Protein AF-A0A4D6NE32-F1 (afdb_monomer_lite)

InterPro domains:
  IPR001005 SANT/Myb domain [PF00249] (14-49)
  IPR001005 SANT/Myb domain [PS50090] (9-49)
  IPR001005 SANT/Myb domain [SM00717] (13-51)
  IPR001005 SANT/Myb domain [cd00167] (17-49)
  IPR009057 Homedomain-like superfamily [SSF46689] (16-76)
  IPR017930 Myb domain [PS51294] (9-53)
  IPR051953 Plant secondary wall-associated transcription factors [PTHR47997] (1-76)

Foldseek 3Di:
DDDDPPDPDDPPDDDDDDPVNLVVLVVCCVVPNPDDDDPVSVCCQVQPVDPPDDPDDDDPVVVVVVVVVCVVPPPD

Organism: Vigna unguiculata (NCBI:txid3917)

pLDDT: mean 80.07, std 16.67, range [41.62, 96.69]

Structure (mmCIF, N/CA/C/O backbone):
data_AF-A0A4D6NE32-F1
#
_entry.id   AF-A0A4D6NE32-F1
#
loop_
_atom_site.group_PDB
_atom_site.id
_atom_site.type_symbol
_atom_site.label_atom_id
_atom_site.label_alt_id
_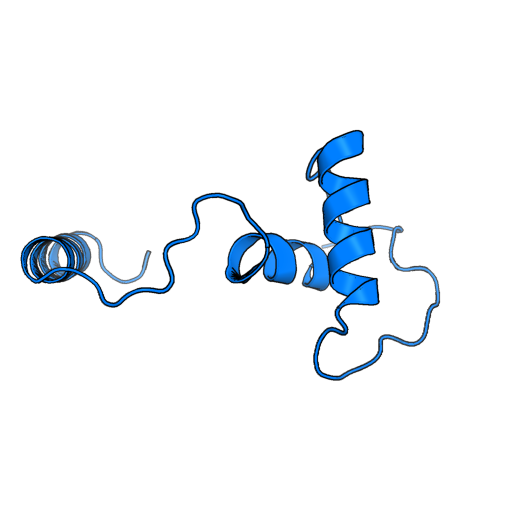atom_site.label_comp_id
_atom_site.label_asym_id
_atom_site.label_entity_id
_atom_site.label_seq_id
_atom_site.pdbx_PDB_ins_code
_atom_site.Cartn_x
_atom_site.Cartn_y
_atom_site.Cartn_z
_atom_site.occupancy
_atom_site.B_iso_or_equiv
_atom_site.auth_seq_id
_atom_site.auth_comp_id
_atom_site.auth_asym_id
_atom_site.auth_atom_id
_atom_site.pdbx_PDB_model_num
ATOM 1 N N . MET A 1 1 ? -6.104 -26.157 -5.822 1.00 41.62 1 MET A N 1
ATOM 2 C CA . MET A 1 1 ? -6.423 -24.829 -6.397 1.00 41.62 1 MET A C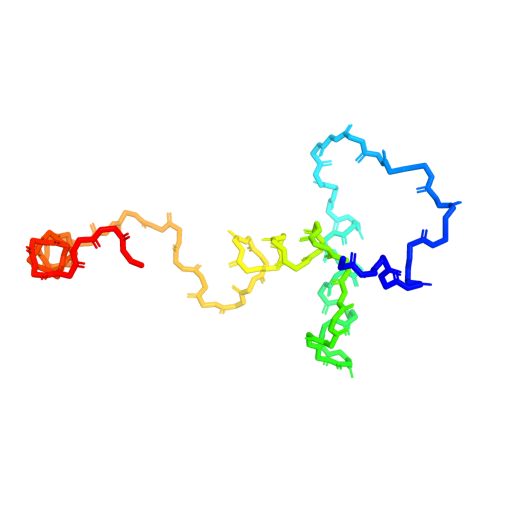A 1
ATOM 3 C C . MET A 1 1 ? -5.396 -24.521 -7.478 1.00 41.62 1 MET A C 1
ATOM 5 O O . MET A 1 1 ? -4.223 -24.363 -7.162 1.00 41.62 1 MET A O 1
ATOM 9 N N . GLY A 1 2 ? -5.820 -24.597 -8.743 1.00 46.12 2 GLY A N 1
ATOM 10 C CA . GLY A 1 2 ? -4.948 -24.626 -9.920 1.00 46.12 2 GLY A CA 1
ATOM 11 C C . GLY A 1 2 ? -4.144 -23.341 -10.110 1.00 46.12 2 GLY A C 1
ATOM 12 O O . GLY A 1 2 ? -4.658 -22.236 -9.938 1.00 46.12 2 GLY A O 1
ATOM 13 N N . ARG A 1 3 ? -2.861 -23.498 -10.452 1.00 47.50 3 ARG A N 1
ATOM 14 C CA . ARG A 1 3 ? -1.977 -22.392 -10.827 1.00 47.50 3 ARG A CA 1
ATOM 15 C C . ARG A 1 3 ? -2.507 -21.803 -12.136 1.00 47.50 3 ARG A C 1
ATOM 17 O O . ARG A 1 3 ? -2.496 -22.474 -13.160 1.00 47.50 3 ARG A O 1
ATOM 24 N N . HIS A 1 4 ? -3.014 -20.572 -12.085 1.00 48.72 4 HIS A N 1
ATOM 25 C CA . HIS A 1 4 ? -3.392 -19.828 -13.285 1.00 48.72 4 HIS A CA 1
ATOM 26 C C . HIS A 1 4 ? -2.161 -19.676 -14.194 1.00 48.72 4 HIS A C 1
ATOM 28 O O . HIS A 1 4 ? -1.108 -19.218 -13.752 1.00 48.72 4 HIS A O 1
ATOM 34 N N . SER A 1 5 ? -2.329 -20.047 -15.464 1.00 50.56 5 SER A N 1
ATOM 35 C CA . SER A 1 5 ? -1.317 -20.170 -16.526 1.00 50.56 5 SER A CA 1
ATOM 36 C C . SER A 1 5 ? -0.636 -18.855 -16.967 1.00 50.56 5 SER A C 1
ATOM 38 O O . SER A 1 5 ? -0.058 -18.795 -18.045 1.00 50.56 5 SER A O 1
ATOM 40 N N . CYS A 1 6 ? -0.682 -17.787 -16.165 1.00 50.56 6 CYS A N 1
ATOM 41 C CA . CYS A 1 6 ? -0.042 -16.504 -16.494 1.00 50.56 6 CYS A CA 1
ATOM 42 C C . CYS A 1 6 ? 1.405 -16.400 -15.968 1.00 50.56 6 CYS A C 1
ATOM 44 O O . CYS A 1 6 ? 2.057 -15.371 -16.116 1.00 50.56 6 CYS A O 1
ATOM 46 N N . CYS A 1 7 ? 1.911 -17.445 -15.314 1.00 48.88 7 CYS A N 1
ATOM 47 C CA . CYS A 1 7 ? 3.253 -17.481 -14.738 1.00 48.88 7 CYS A CA 1
ATOM 48 C C . CYS A 1 7 ? 4.148 -18.452 -15.514 1.00 48.88 7 CYS A C 1
ATOM 50 O O . CYS A 1 7 ? 4.698 -19.376 -14.921 1.00 48.88 7 CYS A O 1
ATOM 52 N N . TYR A 1 8 ? 4.256 -18.286 -16.834 1.00 45.97 8 TYR A N 1
ATOM 53 C CA . TYR A 1 8 ? 5.255 -19.024 -17.602 1.00 45.97 8 TYR A CA 1
ATOM 54 C C . TYR A 1 8 ? 6.618 -18.334 -17.434 1.00 45.97 8 TYR A C 1
ATOM 56 O O . TYR A 1 8 ? 6.855 -17.248 -17.954 1.00 45.97 8 TYR A O 1
ATOM 64 N N . GLU A 1 9 ? 7.486 -18.975 -16.651 1.00 46.56 9 GLU A N 1
ATOM 65 C CA . GLU A 1 9 ? 8.916 -19.104 -16.967 1.00 46.56 9 GLU A CA 1
ATOM 66 C C . GLU A 1 9 ? 9.746 -17.810 -17.113 1.00 46.56 9 GLU A C 1
ATOM 68 O O . GLU A 1 9 ? 10.671 -17.743 -17.918 1.00 46.56 9 GLU A O 1
ATOM 73 N N . GLN A 1 10 ? 9.514 -16.785 -16.290 1.00 50.12 10 GLN A N 1
ATOM 74 C CA . GLN A 1 10 ? 10.561 -15.791 -16.019 1.00 50.12 10 GLN A CA 1
ATOM 75 C C . GLN A 1 10 ? 10.999 -15.927 -14.570 1.00 50.12 10 GLN A C 1
ATOM 77 O O . GLN A 1 10 ? 10.183 -15.798 -13.659 1.00 50.12 10 GLN A O 1
ATOM 82 N N . LYS A 1 11 ? 12.289 -16.241 -14.373 1.00 50.78 11 LYS A N 1
ATOM 83 C CA . LYS A 1 11 ? 12.971 -16.322 -13.074 1.00 50.78 11 LYS A CA 1
ATOM 84 C C . LYS A 1 11 ? 12.465 -15.199 -12.170 1.00 50.78 11 LYS A C 1
ATOM 86 O O . LYS A 1 11 ? 12.861 -14.050 -12.344 1.00 50.78 11 LYS A O 1
ATOM 91 N N . LEU A 1 12 ? 11.567 -15.533 -11.241 1.00 56.12 12 LEU A N 1
ATOM 92 C CA . LEU A 1 12 ? 10.964 -14.555 -10.343 1.00 56.12 12 LEU A CA 1
ATOM 93 C C . LEU A 1 12 ? 12.095 -13.915 -9.543 1.00 56.12 12 LEU A C 1
ATOM 95 O O . LEU A 1 12 ? 12.701 -14.568 -8.687 1.00 56.12 12 LEU A O 1
ATOM 99 N N . ARG A 1 13 ? 12.414 -12.656 -9.853 1.00 59.41 13 ARG A N 1
ATOM 100 C CA . ARG A 1 13 ? 13.391 -11.895 -9.085 1.00 59.41 13 ARG A CA 1
ATOM 101 C C . ARG A 1 13 ? 12.831 -11.722 -7.679 1.00 59.41 13 ARG A C 1
ATOM 103 O O . ARG A 1 13 ? 11.776 -11.131 -7.476 1.00 59.41 13 ARG A O 1
ATOM 110 N N . LYS A 1 14 ? 13.526 -12.304 -6.704 1.00 60.84 14 LYS A N 1
ATOM 111 C CA . LYS A 1 14 ? 13.296 -12.030 -5.287 1.00 60.84 14 LYS A CA 1
ATOM 112 C C . LYS A 1 14 ? 14.072 -10.759 -4.962 1.00 60.84 14 LYS A C 1
ATOM 114 O O . LYS A 1 14 ? 15.292 -10.760 -5.090 1.00 60.84 14 LYS A O 1
ATOM 119 N N . GLY A 1 15 ? 13.383 -9.686 -4.592 1.00 72.19 15 GLY A N 1
ATOM 120 C CA . GLY A 1 15 ? 14.034 -8.410 -4.311 1.00 72.19 15 GLY A CA 1
ATOM 121 C C . GLY A 1 15 ? 13.060 -7.241 -4.255 1.00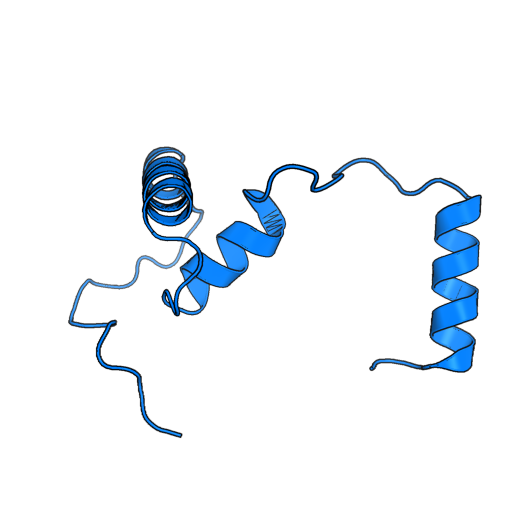 72.19 15 GLY A C 1
ATOM 122 O O . GLY A 1 15 ? 11.846 -7.423 -4.356 1.00 72.19 15 GLY A O 1
ATOM 123 N N . LEU A 1 16 ? 13.618 -6.048 -4.057 1.00 80.38 16 LEU A N 1
ATOM 124 C CA . LEU A 1 16 ? 12.879 -4.792 -4.130 1.00 80.38 16 LEU A CA 1
ATOM 125 C C . LEU A 1 16 ? 12.377 -4.571 -5.561 1.00 80.38 16 LEU A C 1
ATOM 127 O O . LEU A 1 16 ? 13.093 -4.866 -6.514 1.00 80.38 16 LEU A O 1
ATOM 131 N N . TRP A 1 17 ? 11.161 -4.044 -5.680 1.00 84.38 17 TRP A N 1
ATOM 132 C CA . TRP A 1 17 ? 10.605 -3.590 -6.953 1.00 84.38 17 TRP A CA 1
ATOM 133 C C . TRP A 1 17 ? 11.403 -2.398 -7.466 1.00 84.38 17 TRP A C 1
ATOM 135 O O . TRP A 1 17 ? 11.616 -1.442 -6.711 1.00 84.38 17 TRP A O 1
ATOM 145 N N . SER A 1 18 ? 11.831 -2.453 -8.724 1.00 87.25 18 SER A N 1
ATOM 146 C CA . SER A 1 18 ? 12.473 -1.316 -9.374 1.00 87.25 18 SER A CA 1
ATOM 147 C C . SER A 1 18 ? 11.432 -0.322 -9.919 1.00 87.25 18 SER A C 1
ATOM 149 O O . SER A 1 18 ? 10.292 -0.715 -10.196 1.00 87.25 18 SER A O 1
ATOM 151 N N . PRO A 1 19 ? 11.788 0.965 -10.095 1.00 89.69 19 PRO A N 1
ATOM 152 C CA . PRO A 1 19 ? 10.884 1.959 -10.678 1.00 89.69 19 PRO A CA 1
ATOM 153 C C . PRO A 1 19 ? 10.345 1.546 -12.054 1.00 89.69 19 PRO A C 1
ATOM 155 O O . PRO A 1 19 ? 9.170 1.745 -12.348 1.00 89.69 19 PRO A O 1
ATOM 158 N N . GLU A 1 20 ? 11.167 0.887 -12.871 1.00 88.19 20 GLU A N 1
ATOM 159 C CA . GLU A 1 20 ? 10.785 0.432 -14.211 1.00 88.19 20 GLU A CA 1
ATOM 160 C C . GLU A 1 20 ? 9.758 -0.711 -14.160 1.00 88.19 20 GLU A C 1
ATOM 162 O O . GLU A 1 20 ? 8.923 -0.859 -15.054 1.00 88.19 20 GLU A O 1
ATOM 167 N N . GLU A 1 21 ? 9.811 -1.555 -13.126 1.00 85.19 21 GLU A N 1
ATOM 168 C CA . GLU A 1 21 ? 8.793 -2.581 -12.892 1.00 85.19 21 GLU A CA 1
ATOM 169 C C . GLU A 1 21 ? 7.473 -1.958 -12.419 1.00 85.19 21 GLU A C 1
ATOM 171 O O . GLU A 1 21 ? 6.399 -2.375 -12.864 1.00 85.19 21 GLU A O 1
ATOM 176 N N . ASP A 1 22 ? 7.549 -0.940 -11.559 1.00 89.94 22 ASP A N 1
ATOM 177 C CA . ASP A 1 22 ? 6.381 -0.195 -11.092 1.00 89.94 22 ASP A CA 1
ATOM 178 C C . ASP A 1 22 ? 5.681 0.533 -12.256 1.00 89.94 22 ASP A C 1
ATOM 180 O O . ASP A 1 22 ? 4.454 0.461 -12.370 1.00 89.94 22 ASP A O 1
ATOM 184 N N . GLU A 1 23 ? 6.437 1.151 -13.171 1.00 90.50 23 GLU A N 1
ATOM 185 C CA . GLU A 1 23 ? 5.907 1.776 -14.392 1.00 90.50 23 GLU A CA 1
ATOM 186 C C . GLU A 1 23 ? 5.162 0.779 -15.283 1.00 90.50 23 GLU A C 1
ATOM 188 O O . GLU A 1 23 ? 4.055 1.060 -15.744 1.00 90.50 23 GLU A O 1
ATOM 193 N N . LYS A 1 24 ? 5.711 -0.426 -15.478 1.00 86.75 24 LYS A N 1
ATOM 194 C CA . LYS A 1 24 ? 5.035 -1.478 -16.255 1.00 86.75 24 LYS A CA 1
ATOM 195 C C . LYS A 1 24 ? 3.718 -1.904 -15.615 1.00 86.75 24 LYS A C 1
ATOM 197 O O . LYS A 1 24 ? 2.743 -2.149 -16.324 1.00 86.75 24 LYS A O 1
ATOM 202 N N . ILE A 1 25 ? 3.670 -1.995 -14.284 1.00 86.31 25 ILE A N 1
ATOM 203 C CA . ILE A 1 25 ? 2.431 -2.301 -13.558 1.00 86.31 25 ILE A CA 1
ATOM 204 C C . ILE A 1 25 ? 1.413 -1.173 -13.729 1.00 86.31 25 ILE A C 1
ATOM 206 O O . ILE A 1 25 ? 0.242 -1.452 -13.995 1.00 86.31 25 ILE A O 1
ATOM 210 N N . LEU A 1 26 ? 1.849 0.079 -13.578 1.00 87.88 26 LEU A N 1
ATOM 211 C CA . LEU A 1 26 ? 1.014 1.268 -13.749 1.00 87.88 26 LEU A CA 1
ATOM 212 C C . LEU A 1 26 ? 0.400 1.318 -15.152 1.00 87.88 26 LEU A C 1
ATOM 214 O O . LEU A 1 26 ? -0.821 1.441 -15.277 1.00 87.88 26 LEU A O 1
ATOM 218 N N . ASP A 1 27 ? 1.224 1.167 -16.188 1.00 88.62 27 ASP A N 1
ATOM 219 C CA . ASP A 1 27 ? 0.798 1.198 -17.588 1.00 88.62 27 ASP A CA 1
ATOM 220 C C . ASP A 1 27 ? -0.207 0.079 -17.890 1.00 88.62 27 ASP A C 1
ATOM 222 O O . ASP A 1 27 ? -1.294 0.326 -18.419 1.00 88.62 27 ASP A O 1
ATOM 226 N N . TYR A 1 28 ? 0.106 -1.147 -17.462 1.00 85.75 28 TYR A N 1
ATOM 227 C CA . TYR A 1 28 ? -0.755 -2.302 -17.694 1.00 85.75 28 TYR A CA 1
ATOM 228 C C . TYR A 1 28 ? -2.119 -2.164 -17.006 1.00 85.75 28 TYR A C 1
ATOM 230 O O . TYR A 1 28 ? -3.155 -2.388 -17.634 1.00 85.75 28 TYR A O 1
ATOM 238 N N . ILE A 1 29 ? -2.147 -1.777 -15.725 1.00 85.19 29 ILE A N 1
ATOM 239 C CA . ILE A 1 29 ? -3.399 -1.630 -14.966 1.00 85.19 29 ILE A CA 1
ATOM 240 C C . ILE A 1 29 ? -4.238 -0.474 -15.508 1.00 85.19 29 ILE A C 1
ATOM 242 O O . ILE A 1 29 ? -5.460 -0.592 -15.561 1.00 85.19 29 ILE A O 1
ATOM 246 N N . THR A 1 30 ? -3.607 0.619 -15.937 1.00 84.50 30 THR A N 1
ATOM 247 C CA . THR A 1 30 ? -4.322 1.757 -16.530 1.00 84.50 30 THR A CA 1
ATOM 248 C C . THR A 1 30 ? -4.991 1.366 -17.849 1.00 84.50 30 THR A C 1
ATOM 250 O O . THR A 1 30 ? -6.129 1.758 -18.092 1.00 84.50 30 THR A O 1
ATOM 253 N N . LYS A 1 31 ? -4.326 0.550 -18.677 1.00 84.19 31 LYS A N 1
ATOM 254 C CA . LYS A 1 31 ? -4.841 0.124 -19.990 1.00 84.19 31 LYS A CA 1
ATOM 255 C C . LYS A 1 31 ? -5.850 -1.024 -19.926 1.00 84.19 31 LYS A C 1
ATOM 257 O O . LYS A 1 31 ? -6.795 -1.041 -20.709 1.00 84.19 31 LYS A O 1
ATOM 262 N N . HIS A 1 32 ? -5.658 -1.990 -19.028 1.00 80.25 32 HIS A N 1
ATOM 263 C CA . HIS A 1 32 ? -6.423 -3.247 -19.019 1.00 80.25 32 HIS A CA 1
ATOM 264 C C . HIS A 1 32 ? -7.224 -3.495 -17.730 1.00 80.25 32 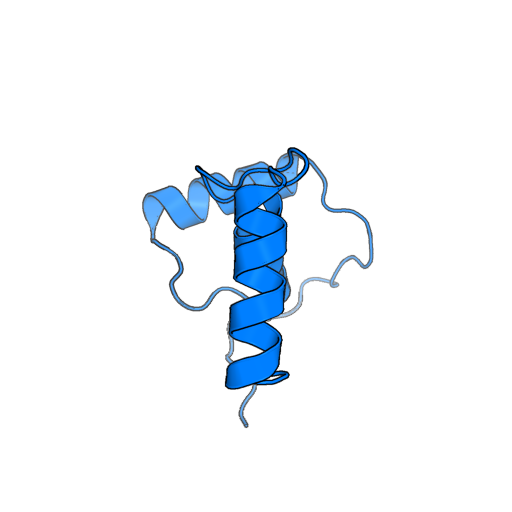HIS A C 1
ATOM 266 O O . HIS A 1 32 ? -7.976 -4.468 -17.642 1.00 80.25 32 HIS A O 1
ATOM 272 N N . GLY A 1 33 ? -7.085 -2.634 -16.720 1.00 72.06 33 GLY A N 1
ATOM 273 C CA . GLY A 1 33 ? -7.623 -2.866 -15.382 1.00 72.06 33 GLY A CA 1
ATOM 274 C C . GLY A 1 33 ? -6.875 -3.968 -14.619 1.00 72.06 33 GLY A C 1
ATOM 275 O O . GLY A 1 33 ? -5.960 -4.621 -15.119 1.00 72.06 33 GLY A O 1
ATOM 276 N N . LEU A 1 34 ? -7.268 -4.206 -13.364 1.00 66.75 34 LEU A N 1
ATOM 277 C CA . LEU A 1 34 ? -6.672 -5.250 -12.521 1.00 66.75 34 LEU A CA 1
ATOM 278 C C . LEU A 1 34 ? -7.325 -6.621 -12.788 1.00 66.75 34 LEU A C 1
ATOM 280 O O . LEU A 1 34 ? -7.938 -7.214 -11.900 1.00 66.75 34 LEU A O 1
ATOM 284 N N . GLN A 1 35 ? -7.212 -7.135 -14.012 1.00 55.88 35 GLN A N 1
ATOM 285 C CA . GLN A 1 35 ? -7.695 -8.476 -14.351 1.00 55.88 35 GLN A CA 1
ATOM 286 C C . GLN A 1 35 ? -6.608 -9.515 -14.049 1.00 55.88 35 GLN A C 1
ATOM 288 O O . GLN A 1 35 ? -5.626 -9.633 -14.771 1.00 55.88 35 GLN A O 1
ATOM 293 N N . ARG A 1 36 ? -6.755 -10.224 -12.918 1.00 50.78 36 ARG A N 1
ATOM 294 C CA . ARG A 1 36 ? -5.952 -11.388 -12.466 1.00 50.78 36 ARG A CA 1
ATOM 295 C C . ARG A 1 36 ? -4.466 -11.398 -12.884 1.00 50.78 36 ARG A C 1
ATOM 297 O O . ARG A 1 36 ? -3.964 -12.410 -13.365 1.00 50.78 36 ARG A O 1
ATOM 304 N N . CYS A 1 37 ? -3.735 -10.314 -12.621 1.00 65.56 37 CYS A N 1
ATOM 305 C CA . CYS A 1 37 ? -2.274 -10.355 -12.652 1.00 65.56 37 CYS A CA 1
ATOM 306 C C . CYS A 1 37 ? -1.738 -11.222 -11.491 1.00 65.56 37 CYS A C 1
ATOM 308 O O . CYS A 1 37 ? -2.446 -11.489 -10.512 1.00 65.56 37 CYS A O 1
ATOM 310 N N . GLY A 1 38 ? -0.492 -11.697 -11.596 1.00 77.81 38 GLY A N 1
ATOM 311 C CA . GLY A 1 38 ? 0.131 -12.532 -10.565 1.00 77.81 38 GLY A CA 1
ATOM 312 C C . GLY A 1 38 ? 0.064 -11.902 -9.163 1.00 77.81 38 GLY A C 1
ATOM 313 O O . GLY A 1 38 ? 0.042 -10.679 -9.014 1.00 77.81 38 GLY A O 1
ATOM 314 N N . LYS A 1 39 ? 0.062 -12.740 -8.112 1.00 82.06 39 LYS A N 1
ATOM 315 C CA . LYS A 1 39 ? -0.083 -12.307 -6.703 1.00 82.06 39 LYS A CA 1
ATOM 316 C C . LYS A 1 39 ? 0.852 -11.144 -6.337 1.00 82.06 39 LYS A C 1
ATOM 318 O O . LYS A 1 39 ? 0.422 -10.230 -5.641 1.00 82.06 39 LYS A O 1
ATOM 323 N N . SER A 1 40 ? 2.094 -11.168 -6.827 1.00 82.56 40 SER A N 1
ATOM 324 C CA . SER A 1 40 ? 3.098 -10.132 -6.551 1.00 82.56 40 SER A CA 1
ATOM 325 C C . SER A 1 40 ? 2.698 -8.764 -7.118 1.00 82.56 40 SER A C 1
ATOM 327 O O . SER A 1 40 ? 2.630 -7.794 -6.368 1.00 82.56 40 SER A O 1
ATOM 329 N N . CYS A 1 41 ? 2.330 -8.691 -8.404 1.00 84.75 41 CYS A N 1
ATOM 330 C CA . CYS A 1 41 ? 1.919 -7.440 -9.051 1.00 84.75 41 CYS A CA 1
ATOM 331 C C . CYS A 1 41 ? 0.650 -6.868 -8.409 1.00 84.75 41 CYS A C 1
ATOM 333 O O . CYS A 1 41 ? 0.566 -5.670 -8.144 1.00 84.75 41 CYS A O 1
ATOM 335 N N . ARG A 1 42 ? -0.321 -7.735 -8.084 1.00 86.25 42 ARG A N 1
ATOM 336 C CA . ARG A 1 42 ? -1.550 -7.323 -7.393 1.00 86.25 42 ARG A CA 1
ATOM 337 C C . ARG A 1 42 ? -1.254 -6.720 -6.019 1.00 86.25 42 ARG A C 1
ATOM 339 O O . ARG A 1 42 ? -1.819 -5.684 -5.676 1.00 86.25 42 ARG A O 1
ATOM 346 N N . LEU A 1 43 ? -0.380 -7.354 -5.234 1.00 87.25 43 LEU A N 1
ATOM 347 C CA . LEU A 1 43 ? 0.029 -6.831 -3.929 1.00 87.25 43 LEU A CA 1
ATOM 348 C C . LEU A 1 43 ? 0.807 -5.521 -4.063 1.00 87.25 43 LEU A C 1
ATOM 350 O O . LEU A 1 43 ? 0.570 -4.608 -3.273 1.00 87.25 43 LEU A O 1
ATOM 354 N N . ARG A 1 44 ? 1.691 -5.405 -5.062 1.00 90.00 44 ARG A N 1
ATOM 355 C CA . ARG A 1 44 ? 2.450 -4.177 -5.315 1.00 90.00 44 ARG A CA 1
ATOM 356 C C . ARG A 1 44 ? 1.529 -3.008 -5.654 1.00 90.00 44 ARG A C 1
ATOM 358 O O . ARG A 1 44 ? 1.664 -1.939 -5.064 1.00 90.00 44 ARG A O 1
ATOM 365 N N . TRP A 1 45 ? 0.537 -3.236 -6.513 1.00 88.44 45 TRP A N 1
ATOM 366 C CA . TRP A 1 45 ? -0.472 -2.233 -6.838 1.00 88.44 45 TRP A CA 1
ATOM 367 C C . TRP A 1 45 ? -1.236 -1.758 -5.601 1.00 88.44 45 TRP A C 1
ATOM 369 O O . TRP A 1 45 ? -1.230 -0.570 -5.292 1.00 88.44 45 TRP A O 1
ATOM 379 N N . ILE A 1 46 ? -1.858 -2.683 -4.865 1.00 88.44 46 ILE A N 1
ATOM 380 C CA . ILE A 1 46 ? -2.757 -2.341 -3.753 1.00 88.44 46 ILE A CA 1
ATOM 381 C C . ILE A 1 46 ? -2.014 -1.618 -2.623 1.00 88.44 46 ILE A C 1
ATOM 383 O O . ILE A 1 46 ? -2.550 -0.664 -2.068 1.00 88.44 46 ILE A O 1
ATOM 387 N N . ASN A 1 47 ? -0.794 -2.057 -2.300 1.00 90.25 47 ASN A N 1
ATOM 388 C CA . ASN A 1 47 ? -0.054 -1.551 -1.143 1.00 90.25 47 ASN A CA 1
ATOM 389 C C . ASN A 1 47 ? 0.880 -0.379 -1.458 1.00 90.25 47 ASN A C 1
ATOM 391 O O . ASN A 1 47 ? 1.380 0.244 -0.526 1.00 90.25 47 ASN A O 1
ATOM 395 N N . TYR A 1 48 ? 1.166 -0.091 -2.733 1.00 90.31 48 TYR A N 1
ATOM 396 C CA . TYR A 1 48 ? 2.132 0.955 -3.080 1.00 90.31 48 TYR A CA 1
ATOM 397 C C . TYR A 1 48 ? 1.711 1.830 -4.267 1.00 90.31 48 TYR A C 1
ATOM 399 O O . TYR A 1 48 ? 1.858 3.045 -4.190 1.00 90.31 48 TYR A O 1
ATOM 407 N N . LEU A 1 49 ? 1.210 1.276 -5.367 1.00 90.25 49 LEU A N 1
ATOM 408 C CA . LEU A 1 49 ? 1.055 2.071 -6.599 1.00 90.25 49 LEU A CA 1
ATOM 409 C C . LEU A 1 49 ? -0.343 2.667 -6.798 1.00 90.25 49 LEU A C 1
ATOM 411 O O . LEU A 1 49 ? -0.505 3.583 -7.599 1.00 90.25 49 LEU A O 1
ATOM 415 N N . ARG A 1 50 ? -1.354 2.180 -6.072 1.00 89.81 50 ARG A N 1
ATOM 416 C CA . ARG A 1 50 ? -2.740 2.622 -6.243 1.00 89.81 50 ARG A CA 1
ATOM 417 C C . ARG A 1 50 ? -2.902 4.121 -5.920 1.00 89.81 50 ARG A C 1
ATOM 419 O O . ARG A 1 50 ? -2.607 4.534 -4.794 1.00 89.81 50 ARG A O 1
ATOM 426 N N . PRO A 1 51 ? -3.472 4.923 -6.840 1.00 89.75 51 PRO A N 1
ATOM 427 C CA . PRO A 1 51 ? -3.832 6.309 -6.564 1.00 89.75 51 PRO A CA 1
ATOM 428 C C . PRO A 1 51 ? -4.785 6.424 -5.369 1.00 89.75 51 PRO A C 1
ATOM 430 O O . PRO A 1 51 ? -5.719 5.634 -5.222 1.00 89.75 51 PRO A O 1
ATOM 433 N N . GLY A 1 52 ? -4.547 7.413 -4.507 1.00 87.00 52 GLY A N 1
ATOM 434 C CA . GLY A 1 52 ? -5.340 7.636 -3.293 1.00 87.00 52 GLY A CA 1
ATOM 435 C C . GLY A 1 52 ? -4.897 6.820 -2.075 1.00 87.00 52 GLY A C 1
ATOM 436 O O . GLY A 1 52 ? -5.474 6.981 -0.999 1.00 87.00 52 GLY A O 1
ATOM 437 N N . LEU A 1 53 ? -3.857 5.989 -2.201 1.00 89.56 53 LEU A N 1
ATOM 438 C CA . LEU A 1 53 ? -3.230 5.353 -1.049 1.00 89.56 53 LEU A CA 1
ATOM 439 C C . LEU A 1 53 ? -2.524 6.408 -0.182 1.00 89.56 53 LEU A C 1
ATOM 441 O O . LEU A 1 53 ? -1.514 6.993 -0.577 1.00 89.56 53 LEU A O 1
ATOM 445 N N . LYS A 1 54 ? -3.055 6.646 1.020 1.00 89.50 54 LYS A N 1
ATOM 446 C CA . LYS A 1 54 ? -2.462 7.570 1.993 1.00 89.50 54 LYS A CA 1
ATOM 447 C C . LYS A 1 54 ? -1.358 6.854 2.770 1.00 89.50 54 LYS A C 1
ATOM 449 O O . LYS A 1 54 ? -1.613 5.834 3.395 1.00 89.50 54 LYS A O 1
ATOM 454 N N . ARG A 1 55 ? -0.144 7.411 2.724 1.00 87.06 55 ARG A N 1
ATOM 455 C CA . ARG A 1 55 ? 1.041 6.923 3.460 1.00 87.06 55 ARG A CA 1
ATOM 456 C C . ARG A 1 55 ? 1.388 7.753 4.695 1.00 87.06 55 ARG A C 1
ATOM 458 O O . ARG A 1 55 ? 2.369 7.466 5.369 1.00 87.06 55 ARG A O 1
ATOM 465 N N . ALA A 1 56 ? 0.628 8.814 4.942 1.00 87.75 56 ALA A N 1
ATOM 466 C CA . ALA A 1 56 ? 0.778 9.609 6.149 1.00 87.75 56 ALA A CA 1
ATOM 467 C C . ALA A 1 56 ? 0.267 8.827 7.365 1.00 87.75 56 ALA A C 1
ATOM 469 O O . ALA A 1 56 ? -0.536 7.901 7.216 1.00 87.75 56 ALA A O 1
ATOM 470 N N . ALA A 1 57 ? 0.707 9.242 8.553 1.00 90.50 57 ALA A N 1
ATOM 471 C CA . ALA A 1 57 ? 0.139 8.765 9.805 1.00 90.50 57 ALA A CA 1
ATOM 472 C C . ALA A 1 57 ? -1.385 8.976 9.827 1.00 90.50 57 ALA A C 1
ATOM 474 O O . ALA A 1 57 ? -1.919 9.900 9.196 1.00 90.50 57 ALA A O 1
ATOM 475 N N . PHE A 1 58 ? -2.089 8.099 10.537 1.00 92.38 58 PHE A N 1
ATOM 476 C CA . PHE A 1 58 ? -3.513 8.282 10.768 1.00 92.38 58 PHE A CA 1
ATOM 477 C C . PHE A 1 58 ? -3.740 9.490 11.684 1.00 92.38 58 PHE A C 1
ATOM 479 O O . PHE A 1 58 ? -2.887 9.853 12.488 1.00 92.38 58 PHE A O 1
ATOM 486 N N . SER A 1 59 ? -4.886 10.153 11.528 1.00 95.69 59 SER A N 1
ATOM 487 C CA . SER A 1 59 ? -5.336 11.117 12.532 1.00 95.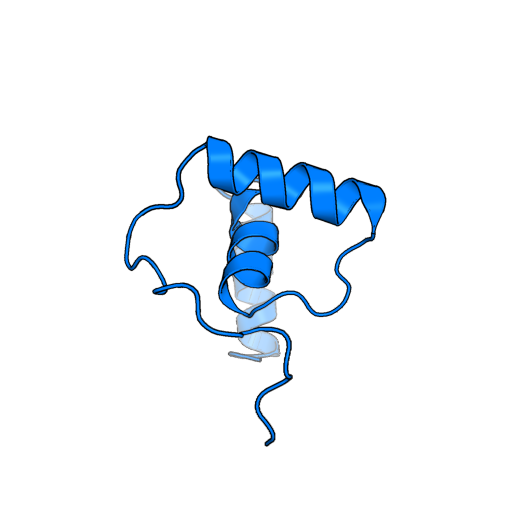69 59 SER A CA 1
ATOM 488 C C . SER A 1 59 ? -5.877 10.361 13.740 1.00 95.69 59 SER A C 1
ATOM 490 O O . SER A 1 59 ? -6.401 9.258 13.574 1.00 95.69 59 SER A O 1
ATOM 492 N N . GLN A 1 60 ? -5.836 10.980 14.920 1.00 96.19 60 GLN A N 1
ATOM 493 C CA . GLN A 1 60 ? -6.339 10.371 16.156 1.00 96.19 60 GLN A CA 1
ATOM 494 C C . GLN A 1 60 ? -7.770 9.829 16.008 1.00 96.19 60 GLN A C 1
ATOM 496 O O . GLN A 1 60 ? -8.080 8.732 16.452 1.00 96.19 60 GLN A O 1
ATOM 501 N N . GLU A 1 61 ? -8.637 10.567 15.315 1.00 96.31 61 GLU A N 1
ATOM 502 C CA . GLU A 1 61 ? -10.018 10.158 15.024 1.00 96.31 61 GLU A CA 1
ATOM 503 C C . GLU A 1 61 ? -10.084 8.844 14.231 1.00 96.31 61 GLU A C 1
ATOM 505 O O . GLU A 1 61 ? -10.895 7.969 14.526 1.00 96.31 61 GLU A O 1
ATOM 510 N N . LYS A 1 62 ? -9.211 8.682 13.230 1.00 94.81 62 LYS A N 1
ATOM 511 C CA . LYS A 1 62 ? -9.148 7.458 12.422 1.00 94.81 62 LYS A CA 1
ATOM 512 C C . LYS A 1 62 ? -8.572 6.299 13.209 1.00 94.81 62 LYS A C 1
ATOM 514 O O . LYS A 1 62 ? -9.049 5.185 13.043 1.00 94.81 62 LYS A O 1
ATOM 519 N N . GLU A 1 63 ? -7.565 6.551 14.037 1.00 95.69 63 GLU A N 1
ATOM 520 C CA . GLU A 1 63 ? -6.997 5.529 14.916 1.00 95.69 63 GLU A CA 1
ATOM 521 C C . GLU A 1 63 ? -8.048 5.006 15.892 1.00 95.69 63 GLU A C 1
ATOM 523 O O . GLU A 1 63 ? -8.248 3.796 15.974 1.00 95.69 63 GLU A O 1
ATOM 528 N N . ASN A 1 64 ? -8.791 5.905 16.541 1.00 96.69 64 ASN A N 1
ATOM 529 C CA . ASN A 1 64 ? -9.877 5.532 17.444 1.00 96.69 64 ASN A CA 1
ATOM 530 C C . ASN A 1 64 ? -10.936 4.700 16.714 1.00 96.69 64 ASN A C 1
ATOM 532 O O . ASN A 1 64 ? -11.324 3.639 17.195 1.00 96.69 64 ASN A O 1
ATOM 536 N N . MET A 1 65 ? -11.331 5.114 15.506 1.00 96.56 65 MET A N 1
ATOM 537 C CA . MET A 1 65 ? -12.311 4.365 14.721 1.00 96.56 65 MET A CA 1
ATOM 538 C C . MET A 1 65 ? -11.802 2.980 14.300 1.00 96.56 65 MET A C 1
ATOM 540 O O . MET A 1 65 ? -12.567 2.019 14.288 1.00 96.56 65 MET A O 1
ATOM 544 N N . ILE A 1 66 ? -10.512 2.850 13.977 1.00 94.94 66 ILE A N 1
ATOM 545 C CA . ILE A 1 66 ? -9.891 1.549 13.696 1.00 94.94 66 ILE A CA 1
ATOM 546 C C . ILE A 1 66 ? -9.963 0.649 14.937 1.00 94.94 66 ILE A C 1
ATOM 548 O O . ILE A 1 66 ? -10.336 -0.516 14.809 1.00 94.94 66 ILE A O 1
ATOM 552 N N . ILE A 1 67 ? -9.643 1.177 16.122 1.00 96.06 67 ILE A N 1
ATOM 553 C CA . ILE A 1 67 ? -9.679 0.430 17.389 1.00 96.06 67 ILE A CA 1
ATOM 554 C C . ILE A 1 67 ? -11.106 -0.022 17.715 1.00 96.06 67 ILE A C 1
ATOM 556 O O . ILE A 1 67 ? -11.321 -1.193 18.022 1.00 96.06 67 ILE A O 1
ATOM 560 N N . GLU A 1 68 ? -12.088 0.873 17.605 1.00 96.50 68 GLU A N 1
ATOM 561 C CA . GLU A 1 68 ? -13.498 0.557 17.859 1.00 96.50 68 GLU A CA 1
ATOM 562 C C . GLU A 1 68 ? -14.019 -0.523 16.906 1.00 96.50 68 GLU A C 1
ATOM 564 O O . GLU A 1 68 ? -14.614 -1.512 17.338 1.00 96.50 68 GLU A O 1
ATOM 569 N N . LEU A 1 69 ? -13.751 -0.381 15.605 1.00 96.19 69 LEU A N 1
ATOM 570 C CA . LEU A 1 69 ? -14.162 -1.372 14.611 1.00 96.19 69 LEU A CA 1
ATOM 571 C C .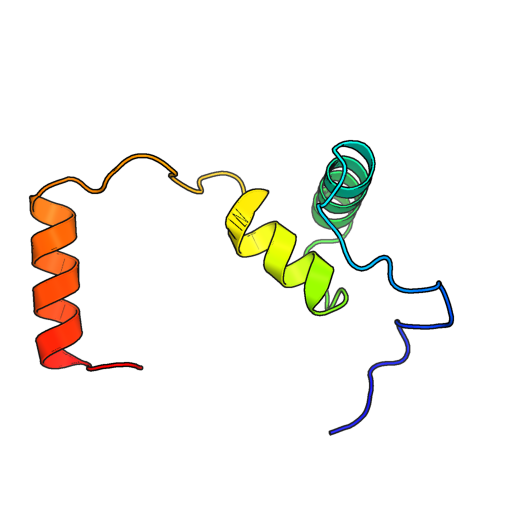 LEU A 1 69 ? -13.484 -2.723 14.843 1.00 96.19 69 LEU A C 1
ATOM 573 O O . LEU A 1 69 ? -14.125 -3.763 14.688 1.00 96.19 69 LEU A O 1
ATOM 577 N N . HIS A 1 70 ? -12.211 -2.720 15.239 1.00 96.44 70 HIS A N 1
ATOM 578 C CA . HIS A 1 70 ? -11.486 -3.943 15.569 1.00 96.44 70 HIS A CA 1
ATOM 579 C C . HIS A 1 70 ? -12.057 -4.634 16.808 1.00 96.44 70 HIS A C 1
ATOM 581 O O . HIS A 1 70 ? -12.245 -5.848 16.783 1.00 96.44 70 HIS A O 1
ATOM 587 N N . ALA A 1 71 ? -12.423 -3.880 17.846 1.00 96.00 71 ALA A N 1
ATOM 588 C CA . ALA A 1 71 ? -13.061 -4.431 19.040 1.00 96.00 71 ALA A CA 1
ATOM 589 C C . ALA A 1 71 ? -14.398 -5.125 18.722 1.00 96.00 71 ALA A C 1
ATOM 591 O O . ALA A 1 71 ? -14.726 -6.141 19.333 1.00 96.00 71 ALA A O 1
ATOM 592 N N . VAL A 1 72 ? -15.152 -4.608 17.744 1.00 96.12 72 VAL A N 1
ATOM 593 C CA . VAL A 1 72 ? -16.448 -5.172 17.332 1.00 96.12 72 VAL A CA 1
ATOM 594 C C . VAL A 1 72 ? -16.297 -6.357 16.370 1.00 96.12 72 VAL A C 1
ATOM 596 O O . VAL A 1 72 ? -17.017 -7.347 16.495 1.00 96.12 72 VAL A O 1
ATOM 599 N N . LEU A 1 73 ? -15.398 -6.269 15.385 1.00 96.00 73 LEU A N 1
ATOM 600 C CA . LEU A 1 73 ? -15.326 -7.229 14.272 1.00 96.00 73 LEU A CA 1
ATOM 601 C C . LEU A 1 73 ? -14.194 -8.260 14.409 1.00 96.00 73 LEU A C 1
ATOM 603 O O . LEU A 1 73 ? -14.262 -9.328 13.793 1.00 96.00 73 LEU A O 1
ATOM 607 N N . GLY A 1 74 ? -13.178 -7.970 15.221 1.00 92.19 74 GLY A N 1
ATOM 608 C CA . GLY A 1 74 ? -11.953 -8.755 15.346 1.00 92.19 74 GLY A CA 1
ATOM 609 C C . GLY A 1 74 ? -11.084 -8.736 14.083 1.00 92.19 74 GLY A C 1
ATOM 610 O O . GLY A 1 74 ? -11.261 -7.919 13.182 1.00 92.19 74 GLY A O 1
ATOM 611 N N . ASN A 1 75 ? -10.130 -9.670 14.003 1.00 88.50 75 ASN A N 1
ATOM 612 C CA . ASN A 1 75 ? -9.285 -9.868 12.818 1.00 88.50 75 ASN A CA 1
ATOM 613 C C . ASN A 1 75 ? -10.066 -10.603 11.716 1.00 88.50 75 ASN A C 1
ATOM 615 O O . ASN A 1 75 ? -9.920 -11.818 11.553 1.00 88.50 75 ASN A O 1
ATOM 619 N N . ARG A 1 76 ? -10.908 -9.866 10.992 1.00 71.12 76 ARG A N 1
ATOM 620 C CA . ARG A 1 76 ? -11.641 -10.336 9.810 1.00 71.12 76 ARG A CA 1
ATOM 621 C C . ARG A 1 76 ? -11.194 -9.616 8.546 1.00 71.12 76 ARG A C 1
ATOM 623 O O . ARG A 1 76 ? -10.877 -8.411 8.633 1.00 71.12 76 ARG A O 1
#

Sequence (76 aa):
MGRHSCCYEQKLRKGLWSPEEDEKILDYITKHGLQRCGKSCRLRWINYLRPGLKRAAFSQEKENMIIELHAVLGNR

Radius of gyration: 16.84 Å; chains: 1; bounding box: 30×36×39 Å

Secondary structure (DSSP, 8-state):
----TT--S-----SPPPHHHHHHHHHHHHHH-S-S--HHHHHHIIIIISTT---SPPPHHHHHHHHHHHHHH---